Protein AF-A0A1M4YLZ9-F1 (afdb_monomer)

pLDDT: mean 81.86, std 16.29, range [36.41, 98.12]

Organism: NCBI:txid1302685

Solvent-accessible surface area (backbone atoms only — not comparable to full-atom values): 9973 Å² total; per-residue (Å²): 134,85,80,79,68,93,65,83,88,77,77,83,66,76,44,75,38,85,69,78,80,83,76,74,54,23,59,84,40,34,43,45,47,76,38,82,89,47,79,38,80,34,78,47,71,38,86,92,74,69,47,72,45,79,41,66,10,19,41,34,37,44,29,30,70,31,93,52,72,41,80,44,50,64,83,67,77,68,71,48,38,28,37,51,53,95,92,42,73,39,83,57,69,97,56,77,77,74,83,77,84,70,78,96,62,68,47,47,24,32,76,43,44,53,72,38,72,46,79,46,64,46,70,63,58,62,79,49,53,77,39,48,29,35,42,33,50,79,69,14,56,30,70,77,45,80,46,44,35,35,65,65,58,58,52,42,43,73,73,62,74,46,60,135

Foldseek 3Di:
DPPDDPDDPDDFDKDWDLDDPPDFDAQVFKAKDWPQVDWDWDWDQDPVPRDIDIATFTKIKIWGQDQDKDWAFPLLLAKWKWWDDPHDTDTADQDPPPPPDDPSDTTMTGIAHHGRMDIHTGGAADFADKTWMWIHDRHYIHPIDIHGHDVVSVVCCVPVVHDD

Secondary structure (DSSP, 8-state):
-----SS-------EEESS---S--BTTTEEEEE-TTS-EEEEEE-TTT--EEEEEEEEEEEEE-SSSPEEEETT--S-EEEEEETTEEEEE-SS-------SS--EEEEEE-TT-EEEEEEEPPPS-EEEEEEEEETBEEBPPEEEEE-HHHHHHHHHHS---

Structure (mmCIF, N/CA/C/O backbone):
data_AF-A0A1M4YLZ9-F1
#
_entry.id   AF-A0A1M4YLZ9-F1
#
loop_
_atom_site.group_PDB
_atom_site.id
_atom_site.type_symbol
_atom_site.label_atom_id
_atom_site.label_alt_id
_atom_site.label_comp_id
_atom_site.label_asym_id
_atom_site.label_entity_id
_atom_site.label_seq_id
_atom_site.pdbx_PDB_ins_code
_atom_site.Cartn_x
_atom_site.Cartn_y
_atom_site.Cartn_z
_atom_site.occupancy
_atom_site.B_iso_or_equiv
_atom_site.auth_seq_id
_atom_site.auth_comp_id
_atom_site.auth_asym_id
_atom_site.auth_atom_id
_atom_site.pdbx_PDB_model_num
ATOM 1 N N . MET A 1 1 ? -8.773 -36.557 -11.488 1.00 42.47 1 MET A N 1
ATOM 2 C CA . MET A 1 1 ? -9.465 -35.339 -11.966 1.00 42.47 1 MET A CA 1
ATOM 3 C C . MET A 1 1 ? -8.553 -34.151 -11.723 1.00 42.47 1 MET A C 1
ATOM 5 O O . MET A 1 1 ? -8.142 -33.958 -10.588 1.00 42.47 1 MET A O 1
ATOM 9 N N . VAL A 1 2 ? -8.181 -33.407 -12.766 1.00 49.50 2 VAL A N 1
ATOM 10 C CA . VAL A 1 2 ? -7.405 -32.166 -12.616 1.00 49.50 2 VAL A CA 1
ATOM 11 C C . VAL A 1 2 ? -8.391 -31.069 -12.225 1.00 49.50 2 VAL A C 1
ATOM 13 O O . VAL A 1 2 ? -9.302 -30.767 -12.991 1.00 49.50 2 VAL A O 1
ATOM 16 N N . GLN A 1 3 ? -8.264 -30.526 -11.015 1.00 59.94 3 GLN A N 1
ATOM 17 C CA . GLN A 1 3 ? -9.120 -29.444 -10.534 1.00 59.94 3 GLN A CA 1
ATOM 18 C C . GLN A 1 3 ? -8.842 -28.191 -11.374 1.00 59.94 3 GLN A C 1
ATOM 20 O O . GLN A 1 3 ? -7.782 -27.578 -11.255 1.00 59.94 3 GLN A O 1
ATOM 25 N N . GLN A 1 4 ? -9.769 -27.832 -12.265 1.00 55.59 4 GLN A N 1
ATOM 26 C CA . GLN A 1 4 ? -9.681 -26.583 -13.018 1.00 55.59 4 GLN A CA 1
ATOM 27 C C . GLN A 1 4 ? -9.842 -25.411 -12.049 1.00 55.59 4 GLN A C 1
ATOM 29 O O . GLN A 1 4 ? -10.891 -25.220 -11.437 1.00 55.59 4 GLN A O 1
ATOM 34 N N . SER A 1 5 ? -8.773 -24.634 -11.892 1.00 64.12 5 SER A N 1
ATOM 35 C CA . SER A 1 5 ? -8.820 -23.354 -11.196 1.00 64.12 5 SER A CA 1
ATOM 36 C C . SER A 1 5 ? -9.588 -22.350 -12.052 1.00 64.12 5 SER A C 1
ATOM 38 O O . SER A 1 5 ? -9.214 -22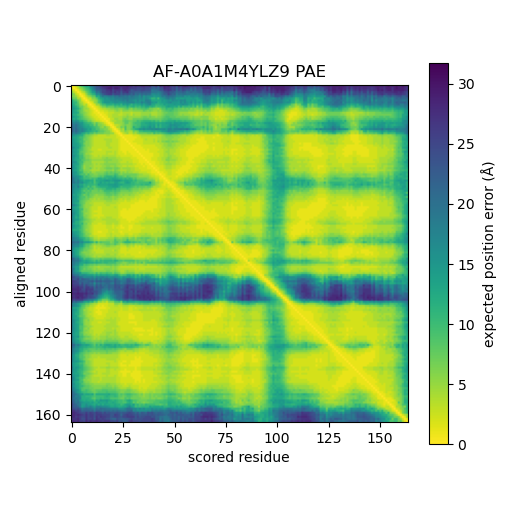.100 -13.196 1.00 64.12 5 SER A O 1
ATOM 40 N N . PHE A 1 6 ? -10.621 -21.728 -11.483 1.00 68.88 6 PHE A N 1
ATOM 41 C CA . PHE A 1 6 ? -11.318 -20.591 -12.099 1.00 68.88 6 PHE A CA 1
ATOM 42 C C . PHE A 1 6 ? -10.458 -19.315 -12.141 1.00 68.88 6 PHE A C 1
ATOM 44 O O . PHE A 1 6 ? -10.810 -18.345 -12.808 1.00 68.88 6 PHE A O 1
ATOM 51 N N . PHE A 1 7 ? -9.324 -19.302 -11.436 1.00 63.78 7 PHE A N 1
ATOM 52 C CA . PHE A 1 7 ? -8.381 -18.189 -11.426 1.00 63.78 7 PHE A CA 1
ATOM 53 C C . PHE A 1 7 ? -7.323 -18.369 -12.508 1.00 63.78 7 PHE A C 1
ATOM 55 O O . PHE A 1 7 ? -6.750 -19.454 -12.631 1.00 63.78 7 PHE A O 1
ATOM 62 N N . ARG A 1 8 ? -7.020 -17.286 -13.238 1.00 62.12 8 ARG A N 1
ATOM 63 C CA . ARG A 1 8 ? -5.859 -17.222 -14.133 1.00 62.12 8 ARG A CA 1
ATOM 64 C C . ARG A 1 8 ? -4.582 -17.254 -13.287 1.00 62.12 8 ARG A C 1
ATOM 66 O O . ARG A 1 8 ? -4.375 -16.334 -12.495 1.00 62.12 8 ARG A O 1
ATOM 73 N N . PRO A 1 9 ? -3.731 -18.283 -13.416 1.00 61.41 9 PRO A N 1
ATOM 74 C CA . PRO A 1 9 ? -2.464 -18.314 -12.709 1.00 61.41 9 PRO A CA 1
ATOM 75 C C . PRO A 1 9 ? -1.470 -17.406 -13.440 1.00 61.41 9 PRO A C 1
ATOM 77 O O . PRO A 1 9 ? -0.753 -17.846 -14.335 1.00 61.41 9 PRO A O 1
ATOM 80 N N . GLU A 1 10 ? -1.421 -16.131 -13.071 1.00 70.75 10 GLU A N 1
ATOM 81 C CA . GLU A 1 10 ? -0.354 -15.234 -13.514 1.00 70.75 10 GLU A CA 1
ATOM 82 C C . GLU A 1 10 ? 0.763 -15.238 -12.471 1.00 70.75 10 GLU A C 1
ATOM 84 O O . GLU A 1 10 ? 0.597 -14.795 -11.334 1.00 70.75 10 GLU A O 1
ATOM 89 N N . LYS A 1 11 ? 1.917 -15.798 -12.846 1.00 75.19 11 LYS A N 1
ATOM 90 C CA . LYS A 1 11 ? 3.126 -15.706 -12.028 1.00 75.19 11 LYS A CA 1
ATOM 91 C C . LYS A 1 11 ? 3.796 -14.369 -12.311 1.00 75.19 11 LYS A C 1
ATOM 93 O O . LYS A 1 11 ? 4.203 -14.112 -13.442 1.00 75.19 11 LYS A O 1
ATOM 98 N N . ILE A 1 12 ? 3.964 -13.556 -11.275 1.00 82.06 12 ILE A N 1
ATOM 99 C CA . ILE A 1 12 ? 4.801 -12.360 -11.351 1.00 82.06 12 ILE A CA 1
ATOM 100 C C . ILE A 1 12 ? 6.249 -12.815 -11.581 1.00 82.06 12 ILE A C 1
ATOM 102 O O . ILE A 1 12 ? 6.794 -13.599 -10.800 1.00 82.06 12 ILE A O 1
ATOM 106 N N . LYS A 1 13 ? 6.869 -12.347 -12.669 1.00 89.19 13 LYS A N 1
ATOM 107 C CA . LYS A 1 13 ? 8.282 -12.615 -12.956 1.00 89.19 13 LYS A CA 1
ATOM 108 C C . LYS A 1 13 ? 9.145 -11.741 -12.049 1.00 89.19 13 LYS A C 1
ATOM 110 O O . LYS A 1 13 ? 9.155 -10.523 -12.199 1.00 89.19 13 LYS A O 1
ATOM 115 N N . ILE A 1 14 ? 9.872 -12.377 -11.134 1.00 90.25 14 ILE A N 1
ATOM 116 C CA . ILE A 1 14 ? 10.852 -11.705 -10.278 1.00 90.25 14 ILE A CA 1
ATOM 117 C C . ILE A 1 14 ? 12.195 -11.640 -11.009 1.00 90.25 14 ILE A C 1
ATOM 119 O O . ILE A 1 14 ? 12.659 -12.637 -11.564 1.00 90.25 14 ILE A O 1
ATOM 123 N N . LEU A 1 15 ? 12.792 -10.455 -11.024 1.00 91.25 15 LEU A N 1
ATOM 124 C CA . LEU A 1 15 ? 14.088 -10.133 -11.610 1.00 91.25 15 LEU A CA 1
ATOM 125 C C . LEU A 1 15 ? 15.043 -9.669 -10.506 1.00 91.25 15 LEU A C 1
ATOM 127 O O . LEU A 1 15 ? 14.600 -9.247 -9.441 1.00 91.25 15 LEU A O 1
ATOM 131 N N . GLU A 1 16 ? 16.347 -9.714 -10.767 1.00 90.19 16 GLU A N 1
ATOM 132 C CA . GLU A 1 16 ? 17.390 -9.243 -9.849 1.00 90.19 16 GLU A CA 1
ATOM 133 C C . GLU A 1 16 ? 18.257 -8.181 -10.530 1.00 90.19 16 GLU A C 1
ATOM 135 O O . GLU A 1 16 ? 18.501 -8.248 -11.736 1.00 90.19 16 GLU A O 1
ATOM 140 N N . THR A 1 17 ? 18.742 -7.203 -9.768 1.00 85.62 17 THR A N 1
ATOM 141 C CA . THR A 1 17 ? 19.757 -6.246 -10.228 1.00 85.62 17 THR A CA 1
ATOM 142 C C . THR A 1 17 ? 20.722 -5.873 -9.105 1.00 85.62 17 THR A C 1
ATOM 144 O O . THR A 1 17 ? 20.373 -5.942 -7.929 1.00 85.62 17 THR A O 1
ATOM 147 N N . ASN A 1 18 ? 21.932 -5.457 -9.474 1.00 82.25 18 ASN A N 1
ATOM 148 C CA . ASN A 1 18 ? 22.895 -4.834 -8.560 1.00 82.25 18 ASN A CA 1
ATOM 149 C C . ASN A 1 18 ? 22.813 -3.299 -8.588 1.00 82.25 18 ASN A C 1
ATOM 151 O O . ASN A 1 18 ? 23.459 -2.631 -7.786 1.00 82.25 18 ASN A O 1
ATOM 155 N N . GLU A 1 19 ? 22.052 -2.734 -9.527 1.00 78.56 19 GLU A N 1
ATOM 156 C CA . GLU A 1 19 ? 21.875 -1.292 -9.659 1.00 78.56 19 GLU A CA 1
ATOM 157 C C . GLU A 1 19 ? 20.870 -0.775 -8.636 1.00 78.56 19 GLU A C 1
ATOM 159 O O . GLU A 1 19 ? 19.760 -1.298 -8.517 1.00 78.56 19 GLU A O 1
ATOM 164 N N . VAL A 1 20 ? 21.231 0.311 -7.955 1.00 73.38 20 VAL A N 1
ATOM 165 C CA . VAL A 1 20 ? 20.272 1.097 -7.177 1.00 73.38 20 VAL A CA 1
ATOM 166 C C . VAL A 1 20 ? 19.240 1.685 -8.139 1.00 73.38 20 VAL A C 1
ATOM 168 O O . VAL A 1 20 ? 19.597 2.195 -9.200 1.00 73.38 20 VAL A O 1
ATOM 171 N N . PHE A 1 21 ? 17.956 1.627 -7.783 1.00 75.88 21 PHE A N 1
ATOM 172 C CA . PHE A 1 21 ? 16.915 2.251 -8.595 1.00 75.88 21 PHE A CA 1
ATOM 173 C C . PHE A 1 21 ? 17.114 3.765 -8.642 1.00 75.88 21 PHE A C 1
ATOM 175 O O . PHE A 1 21 ? 16.980 4.457 -7.637 1.00 75.88 21 PHE A O 1
ATOM 182 N N . THR A 1 22 ? 17.454 4.265 -9.827 1.00 65.94 22 THR A N 1
ATOM 183 C CA . THR A 1 22 ? 17.721 5.684 -10.083 1.00 65.94 22 THR A CA 1
ATOM 184 C C . THR A 1 22 ? 16.447 6.493 -10.313 1.00 65.94 22 THR A C 1
ATOM 186 O O . THR A 1 22 ? 16.432 7.687 -10.030 1.00 65.94 22 THR A O 1
ATOM 189 N N . ASP A 1 23 ? 15.374 5.848 -10.781 1.00 72.00 23 ASP A N 1
ATOM 190 C CA . ASP A 1 23 ? 14.060 6.462 -10.968 1.00 72.00 23 ASP A CA 1
ATOM 191 C C . ASP A 1 23 ? 13.195 6.234 -9.710 1.00 72.00 23 ASP A C 1
ATOM 193 O O . ASP A 1 23 ? 12.696 5.123 -9.502 1.00 72.00 23 ASP A O 1
ATOM 197 N N . PRO A 1 24 ? 12.984 7.252 -8.851 1.00 82.75 24 PRO A N 1
ATOM 198 C CA . PRO A 1 24 ? 12.179 7.090 -7.646 1.00 82.75 24 PRO A CA 1
ATOM 199 C C . PRO A 1 24 ? 10.702 6.879 -7.994 1.00 82.75 24 PRO A C 1
ATOM 201 O O . PRO A 1 24 ? 10.151 7.563 -8.859 1.00 82.75 24 PRO A O 1
ATOM 204 N N . LEU A 1 25 ? 10.028 5.986 -7.271 1.00 91.38 25 LEU A N 1
ATOM 205 C CA . LEU A 1 25 ? 8.574 5.813 -7.337 1.00 91.38 25 LEU A CA 1
ATOM 206 C C . LEU A 1 25 ? 7.900 7.021 -6.671 1.00 91.38 25 LEU A C 1
ATOM 208 O O . LEU A 1 25 ? 8.100 7.240 -5.479 1.00 91.38 25 LEU A O 1
ATOM 212 N N . ASN A 1 26 ? 7.165 7.833 -7.434 1.00 94.31 26 ASN A N 1
ATOM 213 C CA . ASN A 1 26 ? 6.622 9.116 -6.974 1.00 94.31 26 ASN A CA 1
ATOM 214 C C . ASN A 1 26 ? 5.340 9.516 -7.732 1.00 94.31 26 ASN A C 1
ATOM 216 O O . ASN A 1 26 ? 4.987 8.914 -8.744 1.00 94.31 26 ASN A O 1
ATOM 220 N N . SER A 1 27 ? 4.656 10.576 -7.294 1.00 95.75 27 SER A N 1
ATOM 221 C CA . SER A 1 27 ? 3.371 11.007 -7.880 1.00 95.75 27 SER A CA 1
ATOM 222 C C . SER A 1 27 ? 3.427 11.459 -9.353 1.00 95.75 27 SER A C 1
ATOM 224 O O . SER A 1 27 ? 2.382 11.689 -9.956 1.00 95.75 27 SER A O 1
ATOM 226 N N . LYS A 1 28 ? 4.615 11.610 -9.962 1.00 95.62 28 LYS A N 1
ATOM 227 C CA . LYS A 1 28 ? 4.755 11.871 -11.408 1.00 95.62 28 LYS A CA 1
ATOM 228 C C . LYS A 1 28 ? 4.647 10.596 -12.245 1.00 95.62 28 LYS A C 1
ATOM 230 O O . LYS A 1 28 ? 4.295 10.682 -13.417 1.00 95.62 28 LYS A O 1
ATOM 235 N N . ASN A 1 29 ? 4.995 9.435 -11.683 1.00 96.31 29 ASN A N 1
ATOM 236 C CA . ASN A 1 29 ? 4.996 8.153 -12.399 1.00 96.31 29 ASN A CA 1
ATOM 237 C C . ASN A 1 29 ? 3.968 7.147 -11.867 1.00 96.31 29 ASN A C 1
A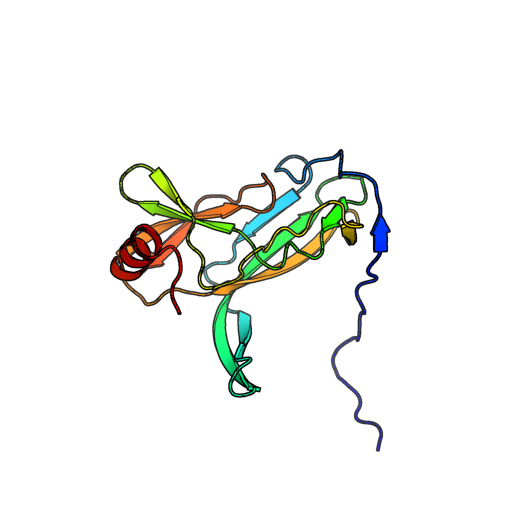TOM 239 O O . ASN A 1 29 ? 3.565 6.246 -12.606 1.00 96.31 29 ASN A O 1
ATOM 243 N N . LEU A 1 30 ? 3.480 7.343 -10.644 1.00 96.69 30 LEU A N 1
ATOM 244 C CA . LEU A 1 30 ? 2.450 6.528 -10.022 1.00 96.69 30 LEU A CA 1
ATOM 245 C C . LEU A 1 30 ? 1.226 7.353 -9.633 1.00 96.69 30 LEU A C 1
ATOM 247 O O . LEU A 1 30 ? 1.328 8.499 -9.203 1.00 96.69 30 LEU A O 1
ATOM 251 N N . SER A 1 31 ? 0.060 6.720 -9.721 1.00 97.94 31 SER A N 1
ATOM 252 C CA . SER A 1 31 ? -1.163 7.177 -9.066 1.00 97.94 31 SER A CA 1
ATOM 253 C C . SER A 1 31 ? -1.539 6.200 -7.959 1.00 97.94 31 SER A C 1
ATOM 255 O O . SER A 1 31 ? -1.586 4.991 -8.193 1.00 97.94 31 SER A O 1
ATOM 257 N N . VAL A 1 32 ? -1.817 6.730 -6.768 1.00 98.12 32 VAL A N 1
ATOM 258 C CA . VAL A 1 32 ? -2.279 5.962 -5.608 1.00 98.12 32 VAL A CA 1
ATOM 259 C C . VAL A 1 32 ? -3.760 6.258 -5.389 1.00 98.12 32 VAL A C 1
ATOM 261 O O . VAL A 1 32 ? -4.142 7.370 -5.017 1.00 98.12 32 VAL A O 1
ATOM 264 N N . LEU A 1 33 ? -4.609 5.262 -5.632 1.00 97.94 33 LEU A N 1
ATOM 265 C CA . LEU A 1 33 ? -6.057 5.361 -5.482 1.00 97.94 33 LEU A CA 1
ATOM 266 C C . LEU A 1 33 ? -6.528 4.486 -4.324 1.00 97.94 33 LEU A C 1
ATOM 268 O O . LEU A 1 33 ? -6.344 3.271 -4.327 1.00 97.94 33 LEU A O 1
ATOM 272 N N . VAL A 1 34 ? -7.191 5.113 -3.360 1.00 97.75 34 VAL A N 1
ATOM 273 C CA . VAL A 1 34 ? -7.789 4.439 -2.208 1.00 97.75 34 VAL A CA 1
ATOM 274 C C . VAL A 1 34 ? -9.279 4.231 -2.466 1.00 97.75 34 VAL A C 1
ATOM 276 O O . VAL A 1 34 ? -9.955 5.112 -2.997 1.00 97.75 34 VAL A O 1
ATOM 279 N N . ARG A 1 35 ? -9.775 3.039 -2.132 1.00 96.69 35 ARG A N 1
ATOM 280 C CA . ARG A 1 35 ? -11.189 2.658 -2.221 1.00 96.69 35 ARG A CA 1
ATOM 281 C C . ARG A 1 35 ? -11.702 2.274 -0.835 1.00 96.69 35 ARG A C 1
ATOM 283 O O . ARG A 1 35 ? -12.092 1.140 -0.596 1.00 96.69 35 ARG A O 1
ATOM 290 N N . GL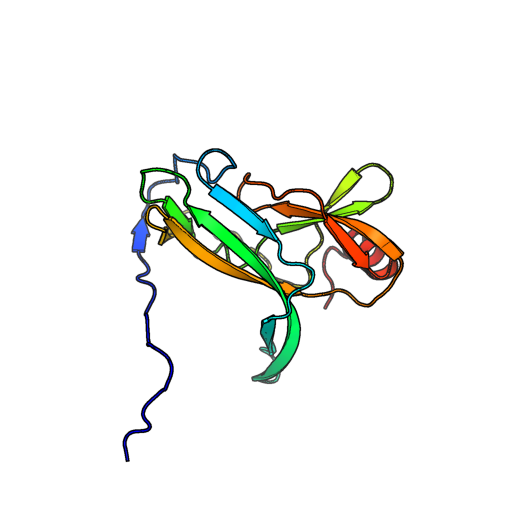U A 1 36 ? -11.679 3.213 0.101 1.00 93.00 36 GLU A N 1
ATOM 291 C CA . GLU A 1 36 ? -11.944 2.993 1.530 1.00 93.00 36 GLU A CA 1
ATOM 292 C C . GLU A 1 36 ? -13.355 2.469 1.841 1.00 93.00 36 GLU A C 1
ATOM 294 O O . GLU A 1 36 ? -13.579 1.889 2.904 1.00 93.00 36 GLU A O 1
ATOM 299 N N . LYS A 1 37 ? -14.303 2.653 0.916 1.00 93.00 37 LYS A N 1
ATOM 300 C CA . LYS A 1 37 ? -15.683 2.151 1.013 1.00 93.00 37 LYS A CA 1
ATOM 301 C C . LYS A 1 37 ? -15.854 0.729 0.474 1.00 93.00 37 LYS A C 1
ATOM 303 O O . LYS A 1 37 ? -16.854 0.088 0.789 1.00 93.00 37 LYS A O 1
ATOM 308 N N . ASP A 1 38 ? -14.892 0.239 -0.304 1.00 95.38 38 ASP A N 1
ATOM 309 C CA . ASP A 1 38 ? -14.902 -1.115 -0.851 1.00 95.38 38 ASP A CA 1
ATOM 310 C C . ASP A 1 38 ? -14.208 -2.076 0.117 1.00 95.38 38 ASP A C 1
ATOM 312 O O . ASP A 1 38 ? -13.349 -1.685 0.904 1.00 95.38 38 ASP A O 1
ATOM 316 N N . THR A 1 39 ? -14.542 -3.365 0.050 1.00 93.88 39 THR A N 1
ATOM 317 C CA . THR A 1 39 ? -13.923 -4.383 0.908 1.00 93.88 39 THR A CA 1
ATOM 318 C C . THR A 1 39 ? -13.243 -5.467 0.083 1.00 93.88 39 THR A C 1
ATOM 320 O O . THR A 1 39 ? -13.850 -6.072 -0.797 1.00 93.88 39 THR A O 1
ATOM 323 N N . ILE A 1 40 ? -11.996 -5.767 0.433 1.00 94.19 40 ILE A N 1
ATOM 324 C CA . ILE A 1 40 ? -11.201 -6.886 -0.076 1.00 94.19 40 ILE A CA 1
ATOM 325 C C . ILE A 1 40 ? -10.712 -7.725 1.120 1.00 94.19 40 ILE A C 1
ATOM 327 O O . ILE A 1 40 ? -10.474 -7.177 2.202 1.00 94.19 40 ILE A O 1
ATOM 331 N N . PRO A 1 41 ? -10.608 -9.061 1.013 1.00 90.44 41 PRO A N 1
ATOM 332 C CA . PRO A 1 41 ? -10.061 -9.859 2.101 1.00 90.44 41 PRO A CA 1
ATOM 333 C C . PRO A 1 41 ? -8.540 -9.697 2.206 1.00 90.44 41 PRO A C 1
ATOM 335 O O . PRO A 1 41 ? -7.832 -9.796 1.209 1.00 90.44 41 PRO A O 1
ATOM 338 N N . LEU A 1 42 ? -8.034 -9.553 3.430 1.00 88.38 42 LEU A N 1
ATOM 339 C CA . LEU A 1 42 ? -6.613 -9.703 3.740 1.00 88.38 42 LEU A CA 1
ATOM 340 C C . LEU A 1 42 ? -6.404 -11.026 4.477 1.00 88.38 42 LEU A C 1
ATOM 342 O O . LEU A 1 42 ? -6.982 -11.235 5.544 1.00 88.38 42 LEU A O 1
ATOM 346 N N . TYR A 1 43 ? -5.569 -11.904 3.928 1.00 85.81 43 TYR A N 1
ATOM 347 C CA . TYR A 1 43 ? -5.179 -13.158 4.571 1.00 85.81 43 TYR A CA 1
ATOM 348 C C . TYR A 1 43 ? -3.775 -13.026 5.159 1.00 85.81 43 TYR A C 1
ATOM 350 O O . TYR A 1 43 ? -2.862 -12.545 4.490 1.00 85.81 43 TYR A O 1
ATOM 358 N N . LYS A 1 44 ? -3.596 -13.460 6.407 1.00 80.25 44 LYS A N 1
ATOM 359 C CA . LYS A 1 44 ? -2.298 -13.473 7.090 1.00 80.25 44 LYS A CA 1
ATOM 360 C C . LYS A 1 44 ? -2.077 -14.838 7.718 1.00 80.25 44 LYS A C 1
ATOM 362 O O . LYS A 1 44 ? -2.887 -15.280 8.530 1.00 80.25 44 LYS A O 1
ATOM 367 N N . GLN A 1 45 ? -0.973 -15.479 7.356 1.00 80.88 45 GLN A N 1
ATOM 368 C CA . GLN A 1 45 ? -0.527 -16.702 8.006 1.00 80.88 45 GLN A CA 1
ATOM 369 C C . GLN A 1 45 ? 0.295 -16.351 9.248 1.00 80.88 45 GLN A C 1
ATOM 371 O O . GLN A 1 45 ? 1.227 -15.546 9.190 1.00 80.88 45 GLN A O 1
ATOM 376 N N . TYR A 1 46 ? -0.049 -16.955 10.378 1.00 73.88 46 TYR A N 1
ATOM 377 C CA . TYR A 1 46 ? 0.713 -16.848 11.614 1.00 73.88 46 TYR A CA 1
ATOM 378 C C . TYR A 1 46 ? 1.821 -17.896 11.622 1.00 73.88 46 TYR A C 1
ATOM 380 O O . TYR A 1 46 ? 1.548 -19.081 11.773 1.00 73.88 46 TYR A O 1
ATOM 388 N N . TYR A 1 47 ? 3.079 -17.467 11.504 1.00 72.69 47 TYR A N 1
ATOM 389 C CA . TYR A 1 47 ? 4.229 -18.378 11.393 1.00 72.69 47 TYR A CA 1
ATOM 390 C C . TYR A 1 47 ? 4.341 -19.401 12.533 1.00 72.69 47 TYR A C 1
ATOM 392 O O . TYR A 1 47 ? 4.789 -20.516 12.301 1.00 72.69 47 TYR A O 1
ATOM 400 N N . LYS A 1 48 ? 3.926 -19.046 13.758 1.00 77.56 48 LYS A N 1
ATOM 401 C CA . LYS A 1 48 ? 4.012 -19.947 14.922 1.00 77.56 48 LYS A CA 1
ATOM 402 C C . LYS A 1 48 ? 2.997 -21.094 14.874 1.00 77.56 48 LYS A C 1
ATOM 404 O O . LYS A 1 48 ? 3.294 -22.176 15.358 1.00 77.56 48 LYS A O 1
ATOM 409 N N . THR A 1 49 ? 1.803 -20.851 14.336 1.00 83.31 49 THR A N 1
ATOM 410 C CA . THR A 1 49 ? 0.676 -21.800 14.383 1.00 83.31 49 THR A CA 1
ATOM 411 C C . THR A 1 49 ? 0.276 -22.326 13.007 1.00 83.31 49 THR A C 1
ATOM 413 O O . THR A 1 49 ? -0.564 -23.214 12.921 1.00 83.31 49 THR A O 1
ATOM 416 N N . ASN A 1 50 ? 0.835 -21.766 11.929 1.00 83.31 50 ASN A N 1
ATOM 417 C CA . ASN A 1 50 ? 0.380 -21.925 10.545 1.00 83.31 50 ASN A CA 1
ATOM 418 C C . ASN A 1 50 ? -1.103 -21.581 10.313 1.00 83.31 50 ASN A C 1
ATOM 420 O O . ASN A 1 50 ? -1.647 -21.859 9.247 1.00 83.31 50 ASN A O 1
ATOM 424 N N . GLU A 1 51 ? -1.752 -20.926 11.276 1.00 87.75 51 GLU A N 1
ATOM 425 C CA . GLU A 1 51 ? -3.140 -20.498 11.163 1.00 87.75 51 GLU A CA 1
ATOM 426 C C . GLU A 1 51 ? -3.257 -19.353 10.151 1.00 87.75 51 GLU A C 1
ATOM 428 O O . GLU A 1 51 ? -2.510 -18.372 10.212 1.00 87.75 51 GLU A O 1
ATOM 433 N N . ILE A 1 52 ? -4.220 -19.455 9.234 1.00 85.38 52 ILE A N 1
ATOM 434 C CA . ILE A 1 52 ? -4.553 -18.385 8.294 1.00 85.38 52 ILE A CA 1
ATOM 435 C C . ILE A 1 52 ? -5.717 -17.589 8.876 1.00 85.38 52 ILE A C 1
ATOM 437 O O . ILE A 1 52 ? -6.842 -18.081 8.947 1.00 85.38 52 ILE A O 1
ATOM 441 N N . LYS A 1 53 ? -5.465 -16.332 9.246 1.00 84.00 53 LYS A N 1
ATOM 442 C CA . LYS A 1 53 ? -6.518 -15.401 9.667 1.00 84.00 53 LYS A CA 1
ATOM 443 C C . LYS A 1 53 ? -6.934 -14.502 8.517 1.00 84.00 53 LYS A C 1
ATOM 445 O O . LYS A 1 53 ? -6.106 -14.061 7.717 1.00 84.00 53 LYS A O 1
ATOM 450 N N . LYS A 1 54 ? -8.234 -14.218 8.460 1.00 87.94 54 LYS A N 1
ATOM 451 C CA . LYS A 1 54 ? -8.859 -13.325 7.484 1.00 87.94 54 LYS A CA 1
ATOM 452 C C . LYS A 1 54 ? -9.272 -12.024 8.164 1.00 87.94 54 LYS A C 1
ATOM 454 O O . LYS A 1 54 ? -9.952 -12.047 9.186 1.00 87.94 54 LYS A O 1
ATOM 459 N N . TYR A 1 55 ? -8.926 -10.902 7.548 1.00 86.81 55 TYR A N 1
ATOM 460 C CA . TYR A 1 55 ? -9.272 -9.557 7.998 1.00 86.81 55 TYR A CA 1
ATOM 461 C C . TYR A 1 55 ? -10.060 -8.822 6.917 1.00 86.81 55 TYR A C 1
ATOM 463 O O . TYR A 1 55 ? -9.904 -9.088 5.722 1.00 86.81 55 TYR A O 1
ATOM 471 N N . LYS A 1 56 ? -10.902 -7.878 7.345 1.00 90.06 56 LYS A N 1
ATOM 472 C CA . LYS A 1 56 ? -11.502 -6.903 6.434 1.00 90.06 56 LYS A CA 1
ATOM 473 C C . LYS A 1 56 ? -10.453 -5.843 6.104 1.00 90.06 56 LYS A C 1
ATOM 475 O O . LYS A 1 56 ? -9.834 -5.281 7.009 1.00 90.06 56 LYS A O 1
ATOM 480 N N . ALA A 1 57 ? -10.284 -5.570 4.823 1.00 92.44 57 ALA A N 1
ATOM 481 C CA . ALA A 1 57 ? -9.390 -4.551 4.304 1.00 92.44 57 ALA A CA 1
ATOM 482 C C . ALA A 1 57 ? -10.101 -3.764 3.203 1.00 92.44 57 ALA A C 1
ATOM 484 O O . ALA A 1 57 ? -11.100 -4.234 2.655 1.00 92.44 57 ALA A O 1
ATOM 485 N N . PHE A 1 58 ? -9.571 -2.598 2.866 1.00 94.19 58 PHE A N 1
ATOM 486 C CA . PHE A 1 58 ? -9.953 -1.858 1.671 1.00 94.19 58 PHE A CA 1
ATOM 487 C C . PHE A 1 58 ? -8.857 -1.974 0.604 1.00 94.19 58 PHE A C 1
ATOM 489 O O . PHE A 1 58 ? -7.672 -2.105 0.945 1.00 94.19 58 PHE A O 1
ATOM 496 N N . PRO A 1 59 ? -9.219 -1.957 -0.690 1.00 96.25 59 PRO A N 1
ATOM 497 C CA . PRO A 1 59 ? -8.234 -1.979 -1.753 1.00 96.25 59 PRO A CA 1
ATOM 498 C C . PRO A 1 59 ? -7.521 -0.629 -1.888 1.00 96.25 59 PRO A C 1
ATOM 500 O O . PRO A 1 59 ? -8.141 0.439 -1.891 1.00 96.25 59 PRO A O 1
ATOM 503 N N . VAL A 1 60 ? -6.205 -0.700 -2.065 1.00 96.56 60 VAL A N 1
ATOM 504 C CA . VAL A 1 60 ? -5.358 0.407 -2.511 1.00 96.56 60 VA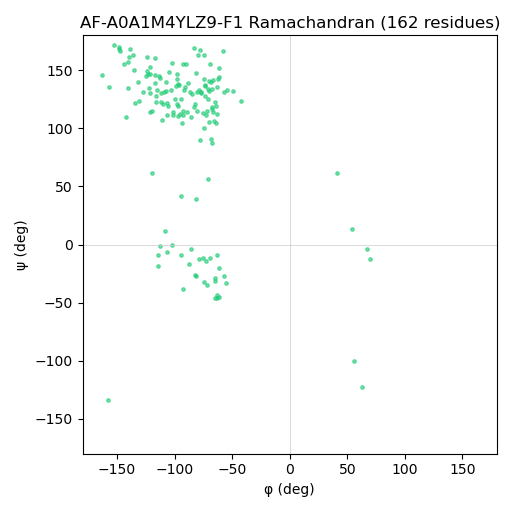L A CA 1
ATOM 505 C C . VAL A 1 60 ? -4.762 0.032 -3.857 1.00 96.56 60 VAL A C 1
ATOM 507 O O . VAL A 1 60 ? -4.101 -0.996 -3.987 1.00 96.56 60 VAL A O 1
ATOM 510 N N . ILE A 1 61 ? -5.005 0.868 -4.857 1.00 97.50 61 ILE A N 1
ATOM 511 C CA . ILE A 1 61 ? -4.610 0.636 -6.241 1.00 97.50 61 ILE A CA 1
ATOM 512 C C . ILE A 1 61 ? -3.421 1.536 -6.559 1.00 97.50 61 ILE A C 1
ATOM 514 O O . ILE A 1 61 ? -3.534 2.761 -6.511 1.00 97.50 61 ILE A O 1
ATOM 518 N N . ILE A 1 62 ? -2.297 0.924 -6.914 1.00 97.00 62 ILE A N 1
ATOM 519 C CA . ILE A 1 62 ? -1.102 1.605 -7.410 1.00 97.00 62 ILE A CA 1
ATOM 520 C C . ILE A 1 62 ? -1.085 1.448 -8.924 1.00 97.00 62 ILE A C 1
ATOM 522 O O . ILE A 1 62 ? -0.959 0.333 -9.423 1.00 97.00 62 ILE A O 1
ATOM 526 N N . LYS A 1 63 ? -1.239 2.543 -9.664 1.00 97.25 63 LYS A N 1
ATOM 527 C CA . LYS A 1 63 ? -1.247 2.531 -11.131 1.00 97.25 63 LYS A CA 1
ATOM 528 C C . LYS A 1 63 ? 0.018 3.170 -11.678 1.00 97.25 63 LYS A C 1
ATOM 530 O O . LYS A 1 63 ? 0.326 4.303 -11.309 1.00 97.25 63 LYS A O 1
ATOM 535 N N . ASN A 1 64 ? 0.681 2.504 -12.621 1.00 97.44 64 ASN A N 1
ATOM 536 C CA . ASN A 1 64 ? 1.709 3.152 -13.431 1.00 97.44 64 ASN A CA 1
ATOM 537 C C . ASN A 1 64 ? 1.046 4.102 -14.438 1.00 97.44 64 ASN A C 1
ATOM 539 O O . ASN A 1 64 ? 0.356 3.666 -15.362 1.00 97.44 64 ASN A O 1
ATOM 543 N N . ILE A 1 65 ? 1.242 5.403 -14.235 1.00 97.62 65 ILE A N 1
ATOM 544 C CA . ILE A 1 65 ? 0.732 6.470 -15.111 1.00 97.62 65 ILE A CA 1
ATOM 545 C C . ILE A 1 65 ? 1.815 7.038 -16.035 1.00 97.62 65 ILE A C 1
ATOM 547 O O . ILE A 1 65 ? 1.541 7.938 -16.824 1.00 97.62 65 ILE A O 1
ATOM 551 N N . SER A 1 66 ? 3.043 6.532 -15.935 1.00 96.00 66 SER A N 1
ATOM 552 C CA . SER A 1 66 ? 4.139 6.908 -16.820 1.00 96.00 66 SER A CA 1
ATOM 553 C C . SER A 1 66 ? 4.111 6.116 -18.129 1.00 96.00 66 SER A C 1
ATOM 555 O O . SER A 1 66 ? 3.411 5.114 -18.272 1.00 96.00 66 SER A O 1
ATOM 557 N N . THR A 1 67 ? 4.930 6.544 -19.087 1.00 96.19 67 THR A N 1
ATOM 558 C CA . THR A 1 67 ? 5.179 5.816 -20.340 1.00 96.19 67 THR A CA 1
ATOM 559 C C . THR A 1 67 ? 6.281 4.761 -20.216 1.00 96.19 67 THR A C 1
ATOM 561 O O . THR A 1 67 ? 6.535 4.032 -21.173 1.00 96.19 67 THR A O 1
ATOM 564 N N . LYS A 1 68 ? 6.945 4.661 -19.056 1.00 95.00 68 LYS A N 1
ATOM 565 C CA . LYS A 1 68 ? 8.062 3.741 -18.812 1.00 95.00 68 LYS A CA 1
ATOM 566 C C . LYS A 1 68 ? 7.616 2.525 -18.003 1.00 95.00 68 LYS A C 1
ATOM 568 O O . LYS A 1 68 ? 6.646 2.579 -17.250 1.00 95.00 68 LYS A O 1
ATOM 573 N N . ILE A 1 69 ? 8.363 1.432 -18.125 1.00 94.12 69 ILE A N 1
ATOM 574 C CA . ILE A 1 69 ? 8.250 0.292 -17.210 1.00 94.12 69 ILE A CA 1
ATOM 575 C C . ILE A 1 69 ? 8.881 0.693 -15.874 1.00 94.12 69 ILE A C 1
ATOM 577 O O . ILE A 1 69 ? 10.020 1.158 -15.847 1.00 94.12 69 ILE A O 1
ATOM 581 N N . LEU A 1 70 ? 8.146 0.517 -14.777 1.00 93.44 70 LEU A N 1
ATOM 582 C CA . LEU A 1 70 ? 8.638 0.795 -13.430 1.00 93.44 70 LEU A CA 1
ATOM 583 C C . LEU A 1 70 ? 9.141 -0.491 -12.776 1.00 93.44 70 LEU A C 1
ATOM 585 O O . LEU A 1 70 ? 8.498 -1.535 -12.875 1.00 93.44 70 LEU A O 1
ATOM 589 N N . LYS A 1 71 ? 10.280 -0.404 -12.084 1.00 92.12 71 LYS A N 1
ATOM 590 C CA . LYS A 1 71 ? 10.821 -1.497 -11.269 1.00 92.12 71 LYS A CA 1
ATOM 591 C C . LYS A 1 71 ? 10.258 -1.369 -9.858 1.00 92.12 71 LYS A C 1
ATOM 593 O O . LYS A 1 71 ? 10.552 -0.398 -9.166 1.00 92.12 71 LYS A O 1
ATOM 598 N N . ILE A 1 72 ? 9.439 -2.329 -9.445 1.00 90.50 72 ILE A N 1
ATOM 599 C CA . ILE A 1 72 ? 8.841 -2.360 -8.111 1.00 90.50 72 ILE A CA 1
ATOM 600 C C . ILE A 1 72 ? 9.621 -3.364 -7.264 1.00 90.50 72 ILE A C 1
ATOM 602 O O . ILE A 1 72 ? 9.574 -4.562 -7.565 1.00 90.50 72 ILE A O 1
ATOM 606 N N . PRO A 1 73 ? 10.368 -2.918 -6.240 1.00 88.19 73 PRO A N 1
ATOM 607 C CA . PRO A 1 73 ? 11.105 -3.848 -5.402 1.00 88.19 73 PRO A CA 1
ATOM 608 C C . PRO A 1 73 ? 10.164 -4.825 -4.685 1.00 88.19 73 PRO A C 1
ATOM 610 O O . PRO A 1 73 ? 9.050 -4.480 -4.291 1.00 88.19 73 PRO A O 1
ATOM 613 N N . THR A 1 74 ? 10.606 -6.069 -4.5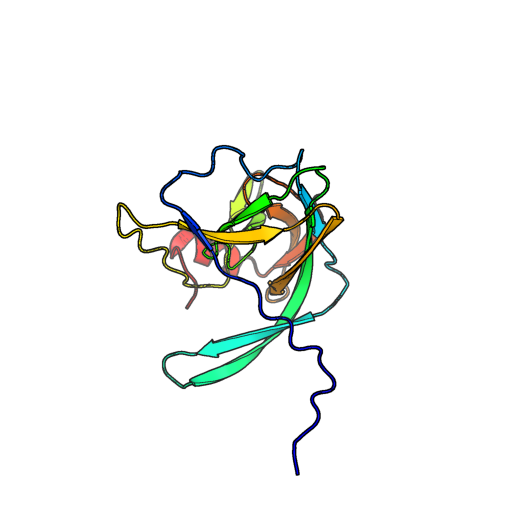11 1.00 83.75 74 THR A N 1
ATOM 614 C CA . THR A 1 74 ? 9.775 -7.125 -3.897 1.00 83.75 74 THR A CA 1
ATOM 615 C C . THR A 1 74 ? 9.587 -6.953 -2.388 1.00 83.75 74 THR A C 1
ATOM 617 O O . THR A 1 74 ? 8.720 -7.601 -1.794 1.00 83.75 74 THR A O 1
ATOM 620 N N . ASP A 1 75 ? 10.391 -6.100 -1.754 1.00 76.31 75 ASP A N 1
ATOM 621 C CA . ASP A 1 75 ? 10.255 -5.727 -0.348 1.00 76.31 75 ASP A CA 1
ATOM 622 C C .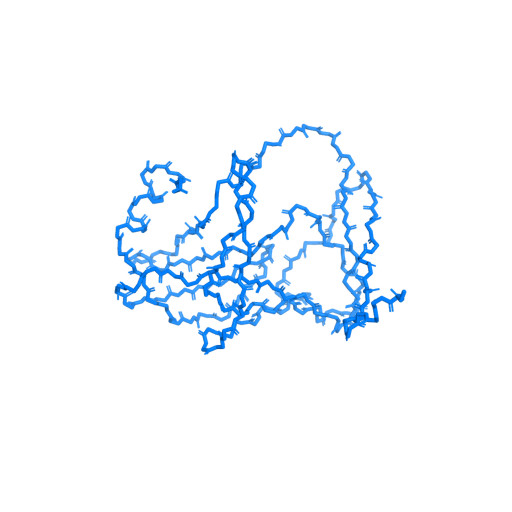 ASP A 1 75 ? 9.143 -4.690 -0.110 1.00 76.31 75 ASP A C 1
ATOM 624 O O . ASP A 1 75 ? 8.683 -4.571 1.028 1.00 76.31 75 ASP A O 1
ATOM 628 N N . ALA A 1 76 ? 8.613 -4.060 -1.169 1.00 75.12 76 ALA A N 1
ATOM 629 C CA . ALA A 1 76 ? 7.405 -3.234 -1.161 1.00 75.12 76 ALA A CA 1
ATOM 630 C C . ALA A 1 76 ? 6.140 -4.101 -0.986 1.00 75.12 76 ALA A C 1
ATOM 632 O O . ALA A 1 76 ? 5.220 -4.125 -1.807 1.00 75.12 76 ALA A O 1
ATOM 633 N N . LYS A 1 77 ? 6.108 -4.877 0.101 1.00 71.06 77 LYS A N 1
ATOM 634 C CA . LYS A 1 77 ? 5.068 -5.863 0.434 1.00 71.06 77 LYS A CA 1
ATOM 635 C C . LYS A 1 77 ? 3.778 -5.219 0.937 1.00 71.06 77 LYS A C 1
ATOM 637 O O . LYS A 1 77 ? 2.760 -5.900 1.052 1.00 71.06 77 LYS A O 1
ATOM 642 N N . SER A 1 78 ? 3.813 -3.928 1.244 1.00 77.19 78 SER A N 1
ATOM 643 C CA . SER A 1 78 ? 2.676 -3.152 1.719 1.00 77.19 78 SER A CA 1
ATOM 644 C C . SER A 1 78 ? 2.761 -1.709 1.242 1.00 77.19 78 SER A C 1
ATOM 646 O O . SER A 1 78 ? 3.800 -1.250 0.776 1.00 77.19 78 SER A O 1
ATOM 648 N N . VAL A 1 79 ? 1.644 -1.007 1.394 1.00 87.12 79 VAL A N 1
ATOM 649 C CA . VAL A 1 79 ? 1.570 0.449 1.289 1.00 87.12 79 VAL A CA 1
ATOM 650 C C . VAL A 1 79 ? 1.733 1.075 2.667 1.00 87.12 79 VAL A C 1
ATOM 652 O O . VAL A 1 79 ? 1.390 0.446 3.676 1.00 87.12 79 VAL A O 1
ATOM 655 N N . ASP A 1 80 ? 2.195 2.317 2.700 1.00 88.81 80 ASP A N 1
ATOM 656 C CA . ASP A 1 80 ? 2.407 3.039 3.939 1.00 88.81 80 ASP A CA 1
ATOM 657 C C . ASP A 1 80 ? 1.173 3.862 4.303 1.00 88.81 80 ASP A C 1
ATOM 659 O O . ASP A 1 80 ? 0.778 4.777 3.586 1.00 88.81 80 ASP A O 1
ATOM 663 N N . LEU A 1 81 ? 0.527 3.517 5.418 1.00 90.19 81 LEU A N 1
ATOM 664 C CA . LEU A 1 81 ? -0.653 4.226 5.901 1.00 90.19 81 LEU A CA 1
ATOM 665 C C . LEU A 1 81 ? -0.254 5.294 6.909 1.00 90.19 81 LEU A C 1
ATOM 667 O O . LEU A 1 81 ? 0.363 5.014 7.935 1.00 90.19 81 LEU A O 1
ATOM 671 N N . TRP A 1 82 ? -0.672 6.518 6.629 1.00 91.44 82 TRP A N 1
ATOM 672 C CA . TRP A 1 82 ? -0.425 7.676 7.464 1.00 91.44 82 TRP A CA 1
ATOM 673 C C . TRP A 1 82 ? -1.742 8.215 7.995 1.00 91.44 82 TRP A C 1
ATOM 675 O O . TRP A 1 82 ? -2.666 8.479 7.230 1.00 91.44 82 TRP A O 1
ATOM 685 N N . ILE A 1 83 ? -1.827 8.402 9.307 1.00 91.12 83 ILE A N 1
ATOM 686 C CA . ILE A 1 83 ? -3.026 8.883 9.995 1.00 91.12 83 ILE A CA 1
ATOM 687 C C . ILE A 1 83 ? -2.736 10.243 10.621 1.00 91.12 83 ILE A C 1
ATOM 689 O O . ILE A 1 83 ? -1.716 10.420 11.289 1.00 91.12 83 ILE A O 1
ATOM 693 N N . LEU A 1 84 ? -3.634 11.206 10.423 1.00 90.94 84 LEU A N 1
ATOM 694 C CA . LEU A 1 84 ? -3.550 12.515 11.052 1.00 90.94 84 LEU A CA 1
ATOM 695 C C . LEU A 1 84 ? -3.776 12.374 12.561 1.00 90.94 84 LEU A C 1
ATOM 697 O O . LEU A 1 84 ? -4.843 11.952 13.016 1.00 90.94 84 LEU A O 1
ATOM 701 N N . ASN A 1 85 ? -2.760 12.749 13.333 1.00 85.06 85 ASN A N 1
ATOM 702 C CA . ASN A 1 85 ? -2.801 12.829 14.783 1.00 85.06 85 ASN A CA 1
ATOM 703 C C . ASN A 1 85 ? -2.475 14.269 15.194 1.00 85.06 85 ASN A C 1
ATOM 705 O O . ASN A 1 85 ? -1.361 14.754 14.978 1.00 85.06 85 ASN A O 1
ATOM 709 N N . ASN A 1 86 ? -3.464 14.952 15.771 1.00 84.12 86 ASN A N 1
ATOM 710 C CA . ASN A 1 86 ? -3.444 16.389 16.031 1.00 84.12 86 ASN A CA 1
ATOM 711 C C . ASN A 1 86 ? -3.188 17.190 14.744 1.00 84.12 86 ASN A C 1
ATOM 713 O O . ASN A 1 86 ? -4.103 17.377 13.947 1.00 84.12 86 ASN A O 1
ATOM 717 N N . THR A 1 87 ? -1.953 17.640 14.529 1.00 87.12 87 THR A N 1
ATOM 718 C CA . THR A 1 87 ? -1.550 18.497 13.403 1.00 87.12 87 THR A CA 1
ATOM 719 C C . THR A 1 87 ? -0.611 17.802 12.420 1.00 87.12 87 THR A C 1
ATOM 721 O O . THR A 1 87 ? -0.209 18.412 11.433 1.00 87.12 87 THR A O 1
ATOM 724 N N . GLN A 1 88 ? -0.228 16.547 12.674 1.00 89.12 88 GLN A N 1
ATOM 725 C CA . GLN A 1 88 ? 0.785 15.846 11.886 1.00 89.12 88 GLN A CA 1
ATOM 726 C C . GLN A 1 88 ? 0.323 14.450 11.488 1.00 89.12 88 GLN A C 1
ATOM 728 O O . GLN A 1 88 ? -0.254 13.713 12.290 1.00 89.12 88 GLN A O 1
ATOM 733 N N . PHE A 1 89 ? 0.630 14.064 10.254 1.00 90.06 89 PHE A N 1
ATOM 734 C CA . PHE A 1 89 ? 0.477 12.685 9.817 1.00 90.06 89 PHE A CA 1
ATOM 735 C C . PHE A 1 89 ? 1.527 11.801 10.486 1.00 90.06 89 PHE A C 1
ATOM 737 O O . PHE A 1 89 ? 2.708 12.142 10.561 1.00 90.06 89 PHE A O 1
ATOM 744 N N . ARG A 1 90 ? 1.083 10.654 10.990 1.00 86.69 90 ARG A N 1
ATOM 745 C CA . ARG A 1 90 ? 1.922 9.652 11.641 1.00 86.69 90 ARG A CA 1
ATOM 746 C C . ARG A 1 90 ? 1.778 8.335 10.909 1.00 86.69 90 ARG A C 1
ATOM 748 O O . ARG A 1 90 ? 0.664 7.932 10.590 1.00 86.69 90 ARG A O 1
ATOM 755 N N . TYR A 1 91 ? 2.906 7.686 10.663 1.00 84.88 91 TYR A N 1
ATOM 756 C CA . TYR A 1 91 ? 2.939 6.370 10.054 1.00 84.88 91 TYR A CA 1
ATOM 757 C C . TYR A 1 91 ? 2.337 5.321 10.993 1.00 84.88 91 TYR A C 1
ATOM 759 O O . TYR A 1 91 ? 2.643 5.296 12.187 1.00 84.88 91 TYR A O 1
ATOM 767 N N . VAL A 1 92 ? 1.477 4.461 10.453 1.00 78.75 92 VAL A N 1
ATOM 768 C CA . VAL A 1 92 ? 0.740 3.432 11.187 1.00 78.75 92 VAL A CA 1
ATOM 769 C C . VAL A 1 92 ? 0.826 2.128 10.399 1.00 78.75 92 VAL A C 1
ATOM 771 O O . VAL A 1 92 ? 0.376 2.043 9.259 1.00 78.75 92 VAL A O 1
ATOM 774 N N . ARG A 1 93 ? 1.364 1.077 11.024 1.00 71.00 93 ARG A N 1
ATOM 775 C CA . ARG A 1 93 ? 1.491 -0.257 10.418 1.00 71.00 93 ARG A CA 1
ATOM 776 C C . ARG A 1 93 ? 0.891 -1.336 11.304 1.00 71.00 93 ARG A C 1
ATOM 778 O O . ARG A 1 93 ? 1.223 -1.453 12.476 1.00 71.00 93 ARG A O 1
ATOM 785 N N . ASN A 1 94 ? 0.060 -2.197 10.729 1.00 59.00 94 ASN A N 1
ATOM 786 C CA . ASN A 1 94 ? -0.504 -3.358 11.428 1.00 59.00 94 ASN A CA 1
ATOM 787 C C . ASN A 1 94 ? 0.337 -4.634 11.199 1.00 59.00 94 ASN A C 1
ATOM 789 O O . ASN A 1 94 ? -0.179 -5.715 10.892 1.00 59.00 94 ASN A O 1
ATOM 793 N N . SER A 1 95 ? 1.663 -4.499 11.232 1.00 55.09 95 SER A N 1
ATOM 794 C CA . SER A 1 95 ? 2.566 -5.614 10.951 1.00 55.09 95 SER A CA 1
ATOM 795 C C . SER A 1 95 ? 3.948 -5.424 11.558 1.00 55.09 95 SER A C 1
ATOM 797 O O . SER A 1 95 ? 4.581 -4.391 11.352 1.00 55.09 95 SER A O 1
ATOM 799 N N . ASN A 1 96 ? 4.465 -6.494 12.160 1.00 46.47 96 ASN A N 1
ATOM 800 C CA . ASN A 1 96 ? 5.845 -6.613 12.631 1.00 46.47 96 ASN A CA 1
ATOM 801 C C . ASN A 1 96 ? 6.818 -6.981 11.505 1.00 46.47 96 ASN A C 1
ATOM 803 O O . ASN A 1 96 ? 7.720 -7.791 11.714 1.00 46.47 96 ASN A O 1
ATOM 807 N N . TYR A 1 97 ? 6.645 -6.432 10.297 1.00 42.19 97 TYR A N 1
ATOM 808 C CA . TYR A 1 97 ? 7.662 -6.586 9.258 1.00 42.19 97 TYR A CA 1
ATOM 809 C C . TYR A 1 97 ? 8.900 -5.798 9.694 1.00 42.19 97 TYR A C 1
ATOM 811 O O . TYR A 1 97 ? 9.026 -4.598 9.461 1.00 42.19 97 TYR A O 1
ATOM 819 N N . ILE A 1 98 ? 9.798 -6.480 10.401 1.00 37.09 98 ILE A N 1
ATOM 820 C CA . ILE A 1 98 ? 11.148 -6.005 10.645 1.00 37.09 98 ILE A CA 1
ATOM 821 C C . ILE A 1 98 ? 11.857 -6.089 9.293 1.00 37.09 98 ILE A C 1
ATOM 823 O O . ILE A 1 98 ? 12.206 -7.177 8.836 1.00 37.09 98 ILE A O 1
ATOM 827 N N . LEU A 1 99 ? 12.069 -4.940 8.654 1.00 39.09 99 LEU A N 1
ATOM 828 C CA . LEU A 1 99 ? 13.097 -4.801 7.630 1.00 39.09 99 LEU A CA 1
ATOM 829 C C . LEU A 1 99 ? 14.447 -4.937 8.345 1.00 39.09 99 LEU A C 1
ATOM 831 O O . LEU A 1 99 ? 15.016 -3.960 8.826 1.00 39.09 99 LEU A O 1
ATOM 835 N N . ARG A 1 100 ? 14.946 -6.170 8.492 1.00 36.41 100 ARG A N 1
ATOM 836 C CA . ARG A 1 100 ? 16.363 -6.376 8.799 1.00 36.41 100 ARG A CA 1
ATOM 837 C C . ARG A 1 100 ? 17.120 -6.090 7.512 1.00 36.41 100 ARG A C 1
ATOM 839 O O . ARG A 1 100 ? 17.155 -6.931 6.621 1.00 36.41 100 ARG A O 1
ATOM 846 N N . GLY A 1 101 ? 17.693 -4.894 7.420 1.00 38.66 101 GLY A N 1
ATOM 847 C CA . GLY A 1 101 ? 18.679 -4.583 6.397 1.00 38.66 101 GLY A CA 1
ATOM 848 C C . GLY A 1 101 ? 19.906 -5.463 6.611 1.00 38.66 101 GLY A C 1
ATOM 849 O O . GLY A 1 101 ? 20.676 -5.240 7.541 1.00 38.66 101 GLY A O 1
ATOM 850 N N . SER A 1 102 ? 20.075 -6.484 5.778 1.00 40.31 102 SER A N 1
ATOM 851 C CA . SER A 1 102 ? 21.369 -7.132 5.576 1.00 40.31 102 SER A CA 1
ATOM 852 C C . SER A 1 102 ? 21.992 -6.525 4.325 1.00 40.31 102 SER A C 1
ATOM 854 O O . SER A 1 102 ? 21.378 -6.549 3.262 1.00 40.31 102 SER A O 1
ATOM 856 N N . GLY A 1 103 ? 23.162 -5.909 4.498 1.00 46.75 103 GLY A N 1
ATOM 857 C CA . GLY A 1 103 ? 23.812 -5.046 3.515 1.00 46.75 103 GLY A CA 1
ATOM 858 C C . GLY A 1 103 ? 24.123 -5.678 2.155 1.00 46.75 103 GLY A C 1
ATOM 859 O O . GLY A 1 103 ? 24.089 -6.893 1.993 1.00 46.75 103 GLY A O 1
ATOM 860 N N . LEU A 1 104 ? 24.448 -4.792 1.203 1.00 53.16 104 LEU A N 1
ATOM 861 C CA . LEU A 1 104 ? 25.000 -5.069 -0.134 1.00 53.16 104 LEU A CA 1
ATOM 862 C C . LEU A 1 104 ? 24.358 -6.288 -0.826 1.00 53.16 104 LEU A C 1
ATOM 864 O O . LEU A 1 104 ? 25.024 -7.281 -1.108 1.00 53.16 104 LEU A O 1
ATOM 868 N N . GLN A 1 105 ? 23.049 -6.224 -1.080 1.00 61.03 105 GLN A N 1
ATOM 869 C CA . GLN A 1 105 ? 22.282 -7.321 -1.674 1.00 61.03 105 GLN A CA 1
ATOM 870 C C . GLN A 1 105 ? 21.704 -6.941 -3.034 1.00 61.03 105 GLN A C 1
ATOM 872 O O . GLN A 1 105 ? 21.186 -5.841 -3.218 1.00 61.03 105 GLN A O 1
ATOM 877 N N . LYS A 1 106 ? 21.769 -7.898 -3.967 1.00 70.69 106 LYS A N 1
ATOM 878 C CA . LYS A 1 106 ? 20.968 -7.911 -5.192 1.00 70.69 106 LYS A CA 1
ATOM 879 C C . LYS A 1 106 ? 19.532 -7.500 -4.866 1.00 70.69 106 LYS A C 1
ATOM 881 O O . LYS A 1 106 ? 18.873 -8.138 -4.044 1.00 70.69 106 LYS A O 1
ATOM 886 N N . ILE A 1 107 ? 19.046 -6.461 -5.527 1.00 81.62 107 ILE A N 1
ATOM 887 C CA . ILE A 1 107 ? 17.682 -5.979 -5.362 1.00 81.62 107 ILE A CA 1
ATOM 888 C C . ILE A 1 107 ? 16.793 -6.835 -6.253 1.00 81.62 107 ILE A C 1
ATOM 890 O O . ILE A 1 107 ? 16.958 -6.851 -7.475 1.00 81.62 107 ILE A O 1
ATOM 894 N N . SER A 1 108 ? 15.852 -7.554 -5.644 1.00 88.38 108 SER A N 1
ATOM 895 C CA . SER A 1 108 ? 14.821 -8.256 -6.401 1.00 88.38 108 SER A CA 1
ATOM 896 C C . SER A 1 108 ? 13.626 -7.339 -6.650 1.00 88.38 108 SER A C 1
ATOM 898 O O . SER A 1 108 ? 13.209 -6.584 -5.770 1.00 88.38 108 SER A O 1
ATOM 900 N N . TYR A 1 109 ? 13.068 -7.396 -7.856 1.00 90.38 109 TYR A N 1
ATOM 901 C CA . TYR A 1 109 ? 11.940 -6.566 -8.277 1.00 90.38 109 TYR A CA 1
ATOM 902 C C . TYR A 1 109 ? 11.045 -7.290 -9.273 1.00 90.38 109 TYR A C 1
ATOM 904 O O . TYR A 1 109 ? 11.412 -8.324 -9.830 1.00 90.38 109 TYR A O 1
ATOM 912 N N . PHE A 1 110 ? 9.877 -6.720 -9.525 1.00 91.56 110 PHE A N 1
ATOM 913 C CA . PHE A 1 110 ? 9.062 -7.046 -10.685 1.00 91.56 110 PHE A CA 1
ATOM 914 C C . PHE A 1 110 ? 8.762 -5.780 -11.485 1.00 91.56 110 PHE A C 1
ATOM 916 O O . PHE A 1 110 ? 8.917 -4.656 -11.003 1.00 91.56 110 PHE A O 1
ATOM 923 N N . GLU A 1 111 ? 8.372 -5.964 -12.737 1.00 93.31 111 GLU A N 1
ATOM 924 C CA . GLU A 1 111 ? 8.066 -4.867 -13.646 1.00 93.31 111 GLU A CA 1
ATOM 925 C C . GLU A 1 111 ? 6.580 -4.523 -13.590 1.00 93.31 111 GLU A C 1
ATOM 927 O O . GLU A 1 111 ? 5.735 -5.412 -13.676 1.00 93.31 111 GLU A O 1
ATOM 932 N N . LEU A 1 112 ? 6.278 -3.231 -13.478 1.00 93.31 112 LEU A N 1
ATOM 933 C CA . LEU A 1 112 ? 4.937 -2.684 -13.636 1.00 93.31 112 LEU A CA 1
ATOM 934 C C . LEU A 1 112 ? 4.903 -1.852 -14.918 1.00 93.31 112 LEU A C 1
ATOM 936 O O . LEU A 1 112 ? 5.488 -0.764 -14.982 1.00 93.31 112 LEU A O 1
ATOM 940 N N . LYS A 1 113 ? 4.256 -2.362 -15.963 1.00 95.12 113 LYS A N 1
ATOM 941 C CA . LYS A 1 113 ? 4.220 -1.714 -17.283 1.00 95.12 113 LYS A CA 1
ATOM 942 C C . LYS A 1 113 ? 3.282 -0.503 -17.287 1.00 95.12 113 LYS A C 1
ATOM 944 O O . LYS A 1 113 ? 2.441 -0.375 -16.395 1.00 95.12 113 LYS A O 1
ATOM 949 N N . PRO A 1 114 ? 3.396 0.396 -18.282 1.00 97.00 114 PRO A N 1
ATOM 950 C CA . PRO A 1 114 ? 2.460 1.504 -18.437 1.00 97.00 114 PRO A CA 1
ATOM 951 C C . PRO A 1 114 ? 1.001 1.038 -18.373 1.00 97.00 114 PRO A C 1
ATOM 953 O O . PRO A 1 114 ? 0.623 0.083 -19.048 1.00 97.00 114 PRO A O 1
ATOM 956 N N . ASN A 1 115 ? 0.185 1.733 -17.578 1.00 95.81 115 ASN A N 1
ATOM 957 C CA . ASN A 1 115 ? -1.227 1.443 -17.304 1.00 95.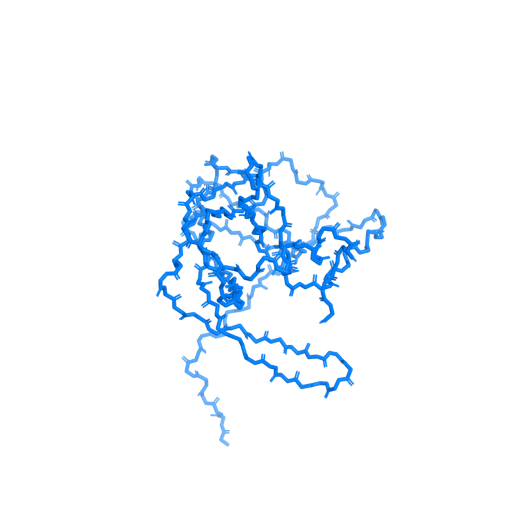81 115 ASN A CA 1
ATOM 958 C C . ASN A 1 115 ? -1.544 0.164 -16.515 1.00 95.81 115 ASN A C 1
ATOM 960 O O . ASN A 1 115 ? -2.715 -0.028 -16.176 1.00 95.81 115 ASN A O 1
ATOM 964 N N . GLU A 1 116 ? -0.559 -0.668 -16.173 1.00 95.25 116 GLU A N 1
ATOM 965 C CA . GLU A 1 116 ? -0.780 -1.774 -15.241 1.00 95.25 116 GLU A CA 1
ATOM 966 C C . GLU A 1 116 ? -1.025 -1.253 -13.819 1.00 95.25 116 GLU A C 1
ATOM 968 O O . GLU A 1 116 ? -0.625 -0.141 -13.441 1.00 95.25 116 GLU A O 1
ATOM 973 N N . ILE A 1 117 ? -1.717 -2.078 -13.033 1.00 94.69 117 ILE A N 1
ATOM 974 C CA . ILE A 1 117 ? -2.067 -1.782 -11.649 1.00 94.69 117 ILE A CA 1
ATOM 975 C C . ILE A 1 117 ? -1.566 -2.872 -10.709 1.00 94.69 117 ILE A C 1
ATOM 977 O O . ILE A 1 117 ? -1.547 -4.052 -11.050 1.00 94.69 117 ILE A O 1
ATOM 981 N N . LEU A 1 118 ? -1.248 -2.465 -9.487 1.00 92.44 118 LEU A N 1
ATOM 982 C CA . LEU A 1 118 ? -1.097 -3.336 -8.331 1.00 92.44 118 LEU A CA 1
ATOM 983 C C . LEU A 1 118 ? -2.215 -3.040 -7.351 1.00 92.44 118 LEU A C 1
ATOM 985 O O . LEU A 1 118 ? -2.598 -1.884 -7.171 1.00 92.44 118 LEU A O 1
ATOM 989 N N . VAL A 1 119 ? -2.719 -4.081 -6.698 1.00 93.62 119 VAL A N 1
ATOM 990 C CA . VAL A 1 119 ? -3.763 -3.946 -5.685 1.00 93.62 119 VAL A CA 1
ATOM 991 C C . VAL A 1 119 ? -3.231 -4.471 -4.361 1.00 93.62 119 VAL A C 1
ATOM 993 O O . VAL A 1 119 ? -2.975 -5.664 -4.213 1.00 93.62 119 VAL A O 1
ATOM 996 N N . TYR A 1 120 ? -3.093 -3.575 -3.389 1.00 91.75 120 TYR A N 1
ATOM 997 C CA . TYR A 1 120 ? -2.773 -3.912 -2.008 1.00 91.75 120 TYR A CA 1
ATOM 998 C C . TYR A 1 120 ? -4.046 -3.948 -1.165 1.00 91.75 120 TYR A C 1
ATOM 1000 O O . TYR A 1 120 ? -4.984 -3.184 -1.384 1.00 91.75 120 TYR A O 1
ATOM 1008 N N . SER A 1 121 ? -4.066 -4.831 -0.170 1.00 91.06 121 SER A N 1
ATOM 1009 C CA . SER A 1 121 ? -5.123 -4.878 0.842 1.00 91.06 121 SER A CA 1
ATOM 1010 C C . SER A 1 121 ? -4.659 -4.133 2.090 1.00 91.06 121 SER A C 1
ATOM 1012 O O . SER A 1 121 ? -3.762 -4.607 2.788 1.00 91.06 121 SER A O 1
ATOM 1014 N N . CYS A 1 122 ? -5.259 -2.980 2.380 1.00 90.38 122 CYS A N 1
ATOM 1015 C CA . CYS A 1 122 ? -4.951 -2.195 3.573 1.00 90.38 122 CYS A CA 1
ATOM 1016 C C . CYS A 1 122 ? -5.988 -2.493 4.674 1.00 90.38 122 CYS A C 1
ATOM 1018 O O . CYS A 1 122 ? -7.186 -2.333 4.433 1.00 90.38 122 CYS A O 1
ATOM 1020 N N . PRO A 1 123 ? -5.585 -2.988 5.858 1.00 87.56 123 PRO A N 1
ATOM 1021 C CA . PRO A 1 123 ? -6.531 -3.434 6.875 1.00 87.56 123 PRO A CA 1
ATOM 1022 C C . PRO A 1 123 ? -7.350 -2.272 7.442 1.00 87.56 123 PRO A C 1
ATOM 1024 O O . PRO A 1 123 ? -6.814 -1.202 7.727 1.00 87.56 123 PRO A O 1
ATOM 1027 N N . TYR A 1 124 ? -8.635 -2.513 7.704 1.00 87.56 124 TYR A N 1
ATOM 1028 C CA . TYR A 1 124 ? -9.398 -1.612 8.564 1.00 87.56 124 TYR A CA 1
ATOM 1029 C C . TYR A 1 124 ? -8.911 -1.734 10.008 1.00 87.56 124 TYR A C 1
ATOM 1031 O O . TYR A 1 124 ? -8.667 -2.837 10.506 1.00 87.56 124 TYR A O 1
ATOM 1039 N N . PHE A 1 125 ? -8.829 -0.604 10.706 1.00 83.31 125 PHE A N 1
ATOM 1040 C CA . PHE A 1 125 ? -8.617 -0.607 12.146 1.00 83.31 125 PHE A CA 1
ATOM 1041 C C . PHE A 1 125 ? -9.911 -0.876 12.904 1.00 83.31 125 PHE A C 1
ATOM 1043 O O . PHE A 1 125 ? -11.021 -0.754 12.379 1.00 83.31 125 PHE A O 1
ATOM 1050 N N . LYS A 1 126 ? -9.759 -1.239 14.180 1.00 80.94 126 LYS A N 1
ATOM 1051 C CA . LYS A 1 126 ? -10.886 -1.275 15.105 1.00 80.94 126 LYS A CA 1
ATOM 1052 C C . LYS A 1 126 ? -11.534 0.111 15.132 1.00 80.94 126 LYS A C 1
ATOM 1054 O O . LYS A 1 126 ? -10.834 1.115 15.267 1.00 80.94 126 LYS A O 1
ATOM 1059 N N . LYS A 1 127 ? -12.863 0.135 14.992 1.00 84.44 127 LYS A N 1
ATOM 1060 C CA . LYS A 1 127 ? -13.658 1.364 14.958 1.00 84.44 127 LYS A CA 1
ATOM 1061 C C . LYS A 1 127 ? -13.376 2.210 16.202 1.00 84.44 127 LYS A C 1
ATOM 1063 O O . LYS A 1 127 ? -13.406 1.699 17.319 1.00 84.44 127 LYS A O 1
ATOM 1068 N N . GLY A 1 128 ? -13.149 3.495 15.980 1.00 88.25 128 GLY A N 1
ATOM 1069 C CA . GLY A 1 128 ? -12.909 4.499 17.005 1.00 88.25 128 GLY A CA 1
ATOM 1070 C C . GLY A 1 128 ? -13.234 5.889 16.472 1.00 88.25 128 GLY A C 1
ATOM 1071 O O . GLY A 1 128 ? -14.272 6.088 15.833 1.00 88.25 128 GLY A O 1
ATOM 1072 N N . LYS A 1 129 ? -12.345 6.850 16.714 1.00 89.75 129 LYS A N 1
ATOM 1073 C CA . LYS A 1 129 ? -12.527 8.229 16.261 1.00 89.75 129 LYS A CA 1
ATOM 1074 C C . LYS A 1 129 ? -12.287 8.337 14.756 1.00 89.75 129 LYS A C 1
ATOM 1076 O O . LYS A 1 129 ? -11.404 7.681 14.207 1.00 89.75 129 LYS A O 1
ATOM 1081 N N . HIS A 1 130 ? -13.087 9.176 14.108 1.00 92.31 130 HIS A N 1
ATOM 1082 C CA . HIS A 1 130 ? -12.896 9.542 12.713 1.00 92.31 130 HIS A CA 1
ATOM 1083 C C . HIS A 1 130 ? -11.763 10.560 12.582 1.00 92.31 130 HIS A C 1
ATOM 1085 O O . HIS A 1 130 ? -11.705 11.546 13.320 1.00 92.31 130 HIS A O 1
ATOM 1091 N N . THR A 1 131 ? -10.846 10.303 11.660 1.00 92.88 131 THR A N 1
ATOM 1092 C CA . THR A 1 131 ? -9.718 11.183 11.358 1.00 92.88 131 THR A CA 1
ATOM 1093 C C . THR A 1 131 ? -9.347 11.070 9.884 1.00 92.88 131 THR A C 1
ATOM 1095 O O . THR A 1 131 ? -9.833 10.194 9.165 1.00 92.88 131 THR A O 1
ATOM 1098 N N . LYS A 1 132 ? -8.475 11.965 9.429 1.00 95.75 132 LYS A N 1
ATOM 1099 C CA . LYS A 1 132 ? -7.922 11.927 8.081 1.00 95.75 132 LYS A CA 1
ATOM 1100 C C . LYS A 1 132 ? -6.768 10.938 7.995 1.00 95.75 132 LYS A C 1
ATOM 1102 O O . LYS A 1 132 ? -5.989 10.786 8.935 1.00 95.75 132 LYS A O 1
ATOM 1107 N N . ALA A 1 133 ? -6.628 10.319 6.839 1.00 94.50 133 ALA A N 1
ATOM 1108 C CA . ALA A 1 133 ? -5.519 9.457 6.494 1.00 94.50 133 ALA A CA 1
ATOM 1109 C C . ALA A 1 133 ? -5.082 9.690 5.048 1.00 94.50 133 ALA A C 1
ATOM 1111 O O . ALA A 1 133 ? -5.833 10.234 4.239 1.00 94.50 133 ALA A O 1
ATOM 1112 N N . LYS A 1 134 ? -3.865 9.260 4.730 1.00 96.25 134 LYS A N 1
ATOM 1113 C CA . LYS A 1 134 ? -3.349 9.152 3.366 1.00 96.25 134 LYS A CA 1
ATOM 1114 C C . LYS A 1 134 ? -2.523 7.878 3.228 1.00 96.25 134 LYS A C 1
ATOM 1116 O O . LYS A 1 134 ? -2.039 7.336 4.224 1.00 96.25 134 LYS A O 1
ATOM 1121 N N . ILE A 1 135 ? -2.387 7.397 2.000 1.00 95.44 135 ILE A N 1
ATOM 1122 C CA . ILE A 1 135 ? -1.498 6.289 1.666 1.00 95.44 135 ILE A CA 1
ATOM 1123 C C . ILE A 1 135 ? -0.288 6.821 0.907 1.00 95.44 135 ILE A C 1
ATOM 1125 O O . ILE A 1 135 ? -0.439 7.652 0.013 1.00 95.44 135 ILE A O 1
ATOM 1129 N N . GLU A 1 136 ? 0.881 6.277 1.221 1.00 93.44 136 GLU A N 1
ATOM 1130 C CA . GLU A 1 136 ? 2.116 6.470 0.476 1.00 93.44 136 GLU A CA 1
ATOM 1131 C C . GLU A 1 136 ? 2.621 5.144 -0.115 1.00 93.44 136 GLU A C 1
ATOM 1133 O O . GLU A 1 136 ? 2.443 4.063 0.457 1.00 93.44 136 GLU A O 1
ATOM 1138 N N . PHE A 1 137 ? 3.231 5.221 -1.295 1.00 92.00 137 PHE A N 1
ATOM 1139 C CA . PHE A 1 137 ? 3.950 4.117 -1.927 1.00 92.00 137 PHE A CA 1
ATOM 1140 C C . PHE A 1 137 ? 5.195 4.664 -2.628 1.00 92.00 137 PHE A C 1
ATOM 1142 O O . PHE A 1 137 ? 5.096 5.392 -3.620 1.00 92.00 137 PHE A O 1
ATOM 1149 N N . GLY A 1 138 ? 6.376 4.364 -2.081 1.00 88.69 138 GLY A N 1
ATOM 1150 C CA . GLY A 1 138 ? 7.561 5.173 -2.364 1.00 88.69 138 GLY A CA 1
ATOM 1151 C C . GLY A 1 138 ? 7.330 6.593 -1.846 1.00 88.69 138 GLY A C 1
ATOM 1152 O O . GLY A 1 138 ? 7.008 6.772 -0.679 1.00 88.69 138 GLY A O 1
ATOM 1153 N N . THR A 1 139 ? 7.428 7.595 -2.717 1.00 91.12 139 THR A N 1
ATOM 1154 C CA . THR A 1 139 ? 7.038 8.984 -2.412 1.00 91.12 139 THR A CA 1
ATOM 1155 C C . THR A 1 139 ? 5.761 9.414 -3.141 1.00 91.12 139 THR A C 1
ATOM 1157 O O . THR A 1 139 ? 5.444 10.601 -3.207 1.00 91.12 139 THR A O 1
ATOM 1160 N N . ALA A 1 140 ? 5.029 8.468 -3.742 1.00 94.75 140 ALA A N 1
ATOM 1161 C CA . ALA A 1 140 ? 3.729 8.740 -4.343 1.00 94.75 140 ALA A CA 1
ATOM 1162 C C . ALA A 1 140 ? 2.649 8.762 -3.258 1.00 94.75 140 ALA A C 1
ATOM 1164 O O . ALA A 1 140 ? 2.558 7.819 -2.475 1.00 94.75 140 ALA A O 1
ATOM 1165 N N . GLU A 1 141 ? 1.810 9.797 -3.245 1.00 96.56 141 GLU A N 1
ATOM 1166 C CA . GLU A 1 141 ? 0.769 9.973 -2.226 1.00 96.56 141 GLU A CA 1
ATOM 1167 C C . GLU A 1 141 ? -0.640 9.846 -2.816 1.00 96.56 141 GLU A C 1
ATOM 1169 O O . GLU A 1 141 ? -0.912 10.276 -3.943 1.00 96.56 141 GLU A O 1
ATOM 1174 N N . SER A 1 142 ? -1.565 9.287 -2.036 1.00 97.88 142 SER A N 1
ATOM 1175 C CA . SER A 1 142 ? -2.995 9.357 -2.329 1.00 97.88 142 SER A CA 1
ATOM 1176 C C . SER A 1 142 ? -3.574 10.722 -1.958 1.00 97.88 142 SER A C 1
ATOM 1178 O O . SER A 1 142 ? -2.996 11.486 -1.187 1.00 97.88 142 SER A O 1
ATOM 1180 N N . LYS A 1 143 ? -4.802 10.997 -2.414 1.00 97.81 143 LYS A N 1
ATOM 1181 C CA . LYS A 1 143 ? -5.631 12.019 -1.758 1.00 97.81 143 LYS A CA 1
ATOM 1182 C C . LYS A 1 143 ? -5.895 11.622 -0.304 1.00 97.81 143 LYS A C 1
ATOM 1184 O O . LYS A 1 143 ? -5.939 10.429 0.011 1.00 97.81 143 LYS A O 1
ATOM 1189 N N . GLU A 1 144 ? -6.106 12.617 0.551 1.00 97.69 144 GLU A N 1
ATOM 1190 C CA . GLU A 1 144 ? -6.599 12.380 1.905 1.00 97.69 144 GLU A CA 1
ATOM 1191 C C . GLU A 1 144 ? -7.993 11.742 1.862 1.00 97.69 144 GLU A C 1
ATOM 1193 O O . GLU A 1 144 ? -8.831 12.096 1.027 1.00 97.69 144 GLU A O 1
ATOM 1198 N N . PHE A 1 145 ? -8.247 10.826 2.786 1.00 96.31 145 PHE A N 1
ATOM 1199 C CA . PHE A 1 145 ? -9.539 10.180 2.989 1.00 96.31 145 PHE A CA 1
ATOM 1200 C C . PHE A 1 145 ? -9.827 10.050 4.484 1.00 96.31 145 PHE A C 1
ATOM 1202 O O . PHE A 1 145 ? -8.960 10.288 5.324 1.00 96.31 145 PHE A O 1
ATOM 1209 N N . GLU A 1 146 ? -11.060 9.700 4.830 1.00 95.12 146 GLU A N 1
ATOM 1210 C CA . GLU A 1 146 ? -11.473 9.540 6.220 1.00 95.12 146 GLU A CA 1
ATOM 1211 C C . GLU A 1 146 ? -11.392 8.073 6.649 1.00 95.12 146 GLU A C 1
ATOM 1213 O O . GLU A 1 146 ? -11.808 7.171 5.920 1.00 95.12 146 GLU A O 1
ATOM 1218 N N . ILE A 1 147 ? -10.877 7.828 7.852 1.00 92.25 147 ILE A N 1
ATOM 1219 C CA . ILE A 1 147 ? -10.823 6.501 8.462 1.00 92.25 147 ILE A CA 1
ATOM 1220 C C . ILE A 1 147 ? -11.252 6.572 9.928 1.00 92.25 147 ILE A C 1
ATOM 1222 O O . ILE A 1 147 ? -11.042 7.575 10.610 1.00 92.25 147 ILE A O 1
ATOM 1226 N N . SER A 1 148 ? -11.839 5.483 10.424 1.00 90.94 148 SER A N 1
ATOM 1227 C CA . SER A 1 148 ? -12.130 5.302 11.845 1.00 90.94 148 SER A CA 1
ATOM 1228 C C . SER A 1 148 ? -11.057 4.426 12.489 1.00 90.94 148 SER A C 1
ATOM 1230 O O . SER A 1 148 ? -10.804 3.311 12.028 1.00 90.94 148 SER A O 1
ATOM 1232 N N . VAL A 1 149 ? -10.434 4.925 13.555 1.00 87.38 149 VAL A N 1
ATOM 1233 C CA . VAL A 1 149 ? -9.348 4.239 14.264 1.00 87.38 149 VAL A CA 1
ATOM 1234 C C . VAL A 1 149 ? -9.475 4.437 15.774 1.00 87.38 149 VAL A C 1
ATOM 1236 O O . VAL A 1 149 ? -9.746 5.532 16.264 1.00 87.38 149 VAL A O 1
ATOM 1239 N N . ASP A 1 150 ? -9.308 3.355 16.530 1.00 86.19 150 ASP A N 1
ATOM 1240 C CA . ASP A 1 150 ? -9.165 3.392 17.987 1.00 86.19 150 ASP A CA 1
ATOM 1241 C C . ASP A 1 150 ? -7.875 4.148 18.356 1.00 86.19 150 ASP A C 1
ATOM 1243 O O . ASP A 1 150 ? -6.777 3.742 17.972 1.00 86.19 150 ASP A O 1
ATOM 1247 N N . GLU A 1 151 ? -7.988 5.255 19.097 1.00 79.56 151 GLU A N 1
ATOM 1248 C CA . GLU A 1 151 ? -6.842 6.104 19.458 1.00 79.56 151 GLU A CA 1
ATOM 1249 C C . GLU A 1 151 ? -5.745 5.336 20.208 1.00 79.56 151 GLU A C 1
ATOM 1251 O O . GLU A 1 151 ? -4.565 5.682 20.105 1.00 79.56 151 GLU A O 1
ATOM 1256 N N . ASN A 1 152 ? -6.100 4.263 20.921 1.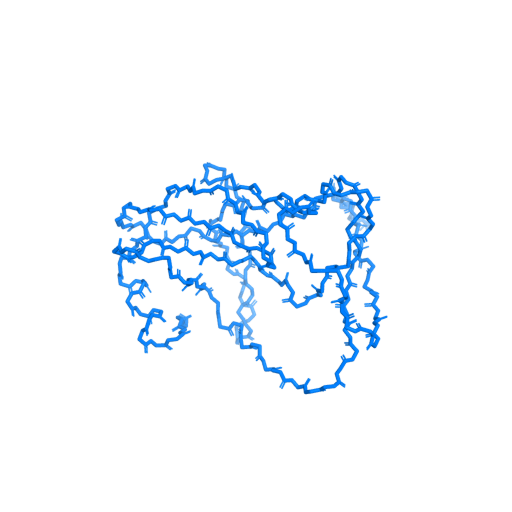00 81.19 152 ASN A N 1
ATOM 1257 C CA . ASN A 1 152 ? -5.125 3.430 21.616 1.00 81.19 152 ASN A CA 1
ATOM 1258 C C . ASN A 1 152 ? -4.182 2.714 20.645 1.00 81.19 152 ASN A C 1
ATOM 1260 O O . ASN A 1 152 ? -3.032 2.473 20.996 1.00 81.19 152 ASN A O 1
ATOM 1264 N N . ILE A 1 153 ? -4.631 2.409 19.423 1.00 75.69 153 ILE A N 1
ATOM 1265 C CA . ILE A 1 153 ? -3.785 1.821 18.375 1.00 75.69 153 ILE A CA 1
ATOM 1266 C C . ILE A 1 153 ? -2.692 2.816 17.982 1.00 75.69 153 ILE A C 1
ATOM 1268 O O . ILE A 1 153 ? -1.520 2.450 17.931 1.00 75.69 153 ILE A O 1
ATOM 1272 N N . ILE A 1 154 ? -3.056 4.087 17.779 1.00 72.25 154 ILE A N 1
ATOM 1273 C CA . ILE A 1 154 ? -2.097 5.148 17.445 1.00 72.25 154 ILE A CA 1
ATOM 1274 C C . ILE A 1 154 ? -1.104 5.339 18.598 1.00 72.25 154 ILE A C 1
ATOM 1276 O O . ILE A 1 154 ? 0.102 5.382 18.366 1.00 72.25 154 ILE A O 1
ATOM 1280 N N . ARG A 1 155 ? -1.586 5.398 19.848 1.00 73.06 155 ARG A N 1
ATOM 1281 C CA . ARG A 1 155 ? -0.723 5.545 21.035 1.00 73.06 155 ARG A CA 1
ATOM 1282 C C . ARG A 1 155 ? 0.248 4.376 21.197 1.00 73.06 155 ARG A C 1
ATOM 1284 O O . ARG A 1 155 ? 1.429 4.610 21.430 1.00 73.06 155 ARG A O 1
ATOM 1291 N N . LYS A 1 156 ? -0.225 3.137 21.034 1.00 72.69 156 LYS A N 1
ATOM 1292 C CA . LYS A 1 156 ? 0.620 1.937 21.116 1.00 72.69 156 LYS A CA 1
ATOM 1293 C C . LYS A 1 156 ? 1.682 1.913 20.028 1.00 72.69 156 LYS A C 1
ATOM 1295 O O . LYS A 1 156 ? 2.841 1.682 20.333 1.00 72.69 156 LYS A O 1
ATOM 1300 N N . MET A 1 157 ? 1.340 2.246 18.783 1.00 67.88 157 MET A N 1
ATOM 1301 C CA . MET A 1 157 ? 2.345 2.307 17.713 1.00 67.88 157 MET A CA 1
ATOM 1302 C C . MET A 1 157 ? 3.401 3.396 17.936 1.00 67.88 157 MET A C 1
ATOM 1304 O O . MET A 1 157 ? 4.549 3.205 17.543 1.00 67.88 157 MET A O 1
ATOM 1308 N N . LEU A 1 158 ? 3.040 4.506 18.590 1.00 62.22 158 LEU A N 1
ATOM 1309 C CA . LEU A 1 158 ? 3.979 5.573 18.952 1.00 62.22 158 LEU 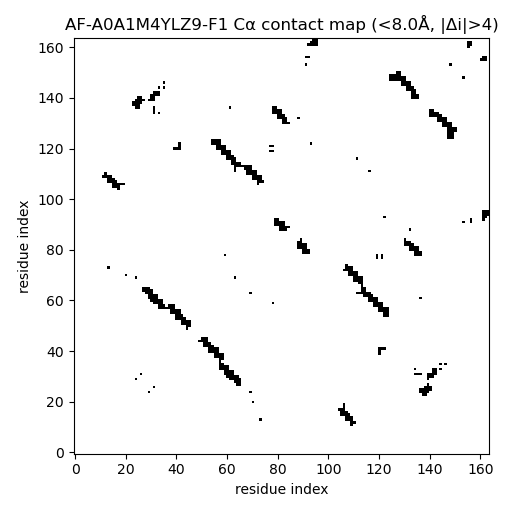A CA 1
ATOM 1310 C C . LEU A 1 158 ? 4.898 5.198 20.127 1.00 62.22 158 LEU A C 1
ATOM 1312 O O . LEU A 1 158 ? 6.037 5.655 20.154 1.00 62.22 158 LEU A O 1
ATOM 1316 N N . HIS A 1 159 ? 4.424 4.392 21.083 1.00 54.34 159 HIS A N 1
ATOM 1317 C CA . HIS A 1 159 ? 5.194 4.005 22.273 1.00 54.34 159 HIS A CA 1
ATOM 1318 C C . HIS A 1 159 ? 5.979 2.698 22.118 1.00 54.34 159 HIS A C 1
ATOM 1320 O O . HIS A 1 159 ? 7.094 2.597 22.619 1.00 54.34 159 HIS A O 1
ATOM 1326 N N . GLU A 1 160 ? 5.413 1.702 21.443 1.00 49.81 160 GLU A N 1
ATOM 1327 C CA . GLU A 1 160 ? 5.930 0.325 21.410 1.00 49.81 160 GLU A CA 1
ATOM 1328 C C . GLU A 1 160 ? 6.591 -0.009 20.060 1.00 49.81 160 GLU A C 1
ATOM 1330 O O . GLU A 1 160 ? 7.188 -1.069 19.887 1.00 49.81 160 GLU A O 1
ATOM 1335 N N . GLY A 1 161 ? 6.495 0.892 19.073 1.00 47.84 161 GLY A N 1
ATOM 1336 C CA . GLY A 1 161 ? 7.063 0.736 17.730 1.00 47.84 161 GLY A CA 1
ATOM 1337 C C . GLY A 1 161 ? 6.387 -0.333 16.857 1.00 47.84 161 GLY A C 1
ATOM 1338 O O . GLY A 1 161 ? 6.628 -0.365 15.643 1.00 47.84 161 GLY A O 1
ATOM 1339 N N . PHE A 1 162 ? 5.545 -1.192 17.443 1.00 47.69 162 PHE A N 1
ATOM 1340 C CA . PHE A 1 162 ? 4.952 -2.386 16.840 1.00 47.69 162 PHE A CA 1
ATOM 1341 C C . PHE A 1 162 ? 3.743 -2.872 17.665 1.00 47.69 162 PHE A C 1
ATOM 1343 O O . PHE A 1 162 ? 3.761 -2.766 18.884 1.00 47.69 162 PHE A O 1
ATOM 1350 N N . ILE A 1 163 ? 2.707 -3.422 17.018 1.00 41.91 163 ILE A N 1
ATOM 1351 C CA . ILE A 1 163 ? 1.615 -4.148 17.695 1.00 41.91 163 ILE A CA 1
ATOM 1352 C C . ILE A 1 163 ? 1.759 -5.630 17.324 1.00 41.91 163 ILE A C 1
ATOM 1354 O O . ILE A 1 163 ? 1.748 -5.958 16.135 1.00 41.91 163 ILE A O 1
ATOM 1358 N N . GLU A 1 164 ? 1.923 -6.501 18.326 1.00 39.59 164 GLU A N 1
ATOM 1359 C CA . GLU A 1 164 ? 1.926 -7.970 18.171 1.00 39.59 164 GLU A CA 1
ATOM 1360 C C . GLU A 1 164 ? 0.553 -8.553 17.798 1.00 39.59 164 GLU A C 1
ATOM 1362 O O . GLU A 1 164 ? -0.472 -8.117 18.371 1.00 39.59 164 GLU A O 1
#

Sequence (164 aa):
MVQQSFFRPEKIKILETNEVFTDPLNSKNLSVLVREKDTIPLYKQYYKTNEIKKYKAFPVIIKNISTKILKIPTDAKSVDLWILNNTQFRYVRNSNYILRGSGLQKISYFELKPNEILVYSCPYFKKGKHTKAKIEFGTAESKEFEISVDENIIRKMLHEGFIE

Mean predicted aligned error: 8.01 Å

Nearest PDB structures (foldseek):
  3isy-assembly1_A  TM=5.233E-01  e=1.330E-02  Bacillus subtilis
  3qfg-assembly1_A  TM=3.091E-01  e=7.819E-03  Staphylococcus aureus subsp. aureus NCTC 8325
  7nj7-assembly1_F  TM=4.027E-01  e=7.123E-01  Camelidae mixed library
  7uoj-assembly1_M  TM=4.176E-01  e=1.852E+00  Homo sapiens
  5t99-assembly2_B  TM=3.434E-01  e=9.795E-01  Bacteroides uniformis

Radius of gyration: 17.45 Å; Cα contacts (8 Å, |Δi|>4): 311; chains: 1; bounding box: 41×54×43 Å